Protein AF-A0A2V6K4P5-F1 (afdb_monomer_lite)

Secondary structure (DSSP, 8-state):
-EETTEEEEEEEEEEE-----TT-EEEETTEEEEE-SSSEEEEEEEEETTS-EEEHHHHHHHHHHHHS---

Sequence (71 aa):
MQLGGRNLKIFSGSVIDLSGTPGQILQSDKELVIAAGRGAVQLKEVQLQGKRRMRAAEFVRGHAAMVRATH

Foldseek 3Di:
DDFPNWDKDADDKDWAQDADDAQQWDDDLQWIWGHHNGTIIITQWMDIVPGDIDGPNVCCVVPVVRNVPDD

Structure (mmCIF, N/CA/C/O backbone):
data_AF-A0A2V6K4P5-F1
#
_entry.id   AF-A0A2V6K4P5-F1
#
loop_
_atom_site.group_PDB
_atom_site.id
_atom_site.type_symbol
_atom_site.label_atom_id
_atom_site.label_alt_id
_atom_site.label_comp_id
_atom_site.label_asym_id
_atom_site.label_entity_id
_atom_site.label_seq_id
_atom_site.pdbx_PDB_ins_code
_atom_site.Cartn_x
_atom_site.Cartn_y
_atom_site.Cartn_z
_atom_site.occupancy
_atom_site.B_iso_or_equiv
_atom_site.auth_seq_id
_atom_site.auth_comp_id
_atom_site.auth_asym_id
_atom_site.auth_atom_id
_atom_site.pdbx_PDB_model_num
ATOM 1 N N . MET A 1 1 ? -5.146 5.263 -5.755 1.00 75.00 1 MET A N 1
ATOM 2 C CA . MET A 1 1 ? -5.544 3.847 -5.926 1.00 75.00 1 MET A CA 1
ATOM 3 C C . MET A 1 1 ? -6.853 3.617 -5.188 1.00 75.00 1 MET A C 1
ATOM 5 O O . MET A 1 1 ? -7.092 4.311 -4.204 1.00 75.00 1 MET A O 1
ATOM 9 N N . GLN A 1 2 ? -7.677 2.672 -5.637 1.00 77.38 2 GLN A N 1
ATOM 10 C CA . GLN A 1 2 ? -8.884 2.250 -4.927 1.00 77.38 2 GLN A CA 1
ATOM 11 C C . GLN A 1 2 ? -8.662 0.865 -4.303 1.00 77.38 2 GLN A C 1
ATOM 13 O O . GLN A 1 2 ? -8.177 -0.039 -4.974 1.00 77.38 2 GLN A O 1
ATOM 18 N N . LEU A 1 3 ? -8.991 0.714 -3.021 1.00 77.94 3 LEU A N 1
ATOM 19 C CA . LEU A 1 3 ? -8.876 -0.523 -2.242 1.00 77.94 3 LEU A CA 1
ATOM 20 C C . LEU A 1 3 ? -10.232 -0.824 -1.611 1.00 77.94 3 LEU A C 1
ATOM 22 O O . LEU A 1 3 ? -10.731 -0.026 -0.816 1.00 77.94 3 LEU A O 1
ATOM 26 N N . GLY A 1 4 ? -10.851 -1.943 -1.995 1.00 74.12 4 GLY A N 1
ATOM 27 C CA . GLY A 1 4 ? -12.160 -2.351 -1.469 1.00 74.12 4 GLY A CA 1
ATOM 28 C C . GLY A 1 4 ? -13.242 -1.274 -1.613 1.00 74.12 4 GLY A C 1
ATOM 29 O O . GLY A 1 4 ? -13.960 -0.993 -0.659 1.00 74.12 4 GLY A O 1
ATOM 30 N N . GLY A 1 5 ? -13.299 -0.589 -2.761 1.00 82.06 5 GLY A N 1
ATOM 31 C CA . GLY A 1 5 ? -14.279 0.4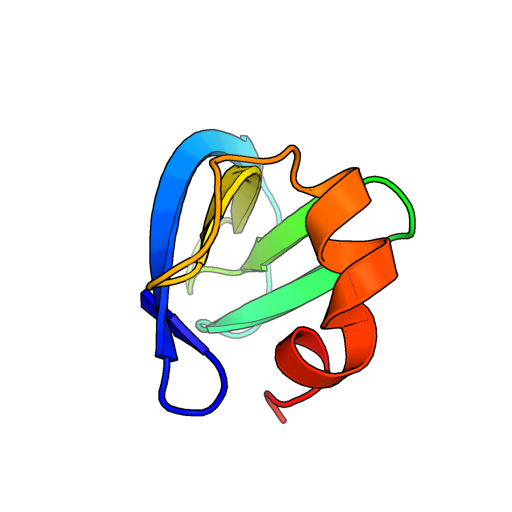82 -2.996 1.00 82.06 5 GLY A CA 1
ATOM 32 C C . GLY A 1 5 ? -13.920 1.850 -2.404 1.00 82.06 5 GLY A C 1
ATOM 33 O O . GLY A 1 5 ? -14.678 2.798 -2.570 1.00 82.06 5 GLY A O 1
ATOM 34 N N . ARG A 1 6 ? -12.777 1.984 -1.718 1.00 84.38 6 ARG A N 1
ATOM 35 C CA . ARG A 1 6 ? -12.371 3.228 -1.045 1.00 84.38 6 ARG A CA 1
ATOM 36 C C . ARG A 1 6 ? -11.099 3.801 -1.641 1.00 84.38 6 ARG A C 1
ATOM 38 O O . ARG A 1 6 ? -10.167 3.064 -1.958 1.00 84.38 6 ARG A O 1
ATOM 45 N N . ASN A 1 7 ? -11.019 5.126 -1.718 1.00 87.25 7 ASN A N 1
ATOM 46 C CA . ASN A 1 7 ? -9.811 5.785 -2.196 1.00 87.25 7 ASN A CA 1
ATOM 47 C C . ASN A 1 7 ? -8.698 5.729 -1.144 1.00 87.25 7 ASN A C 1
ATOM 49 O O . ASN A 1 7 ? -8.866 6.187 -0.011 1.00 87.25 7 ASN A O 1
ATOM 53 N N . LEU A 1 8 ? -7.542 5.198 -1.544 1.00 87.62 8 LEU A N 1
ATOM 54 C CA . LEU A 1 8 ? -6.295 5.260 -0.794 1.00 87.62 8 LEU A CA 1
ATOM 55 C C . LEU A 1 8 ? -5.364 6.278 -1.464 1.00 87.62 8 LEU A C 1
ATOM 57 O O . LEU A 1 8 ? -4.968 6.120 -2.628 1.00 87.62 8 LEU A O 1
ATOM 61 N N . LYS A 1 9 ? -5.018 7.327 -0.715 1.00 90.00 9 LYS A N 1
ATOM 62 C CA . LYS A 1 9 ? -3.979 8.292 -1.078 1.00 90.00 9 LYS A CA 1
ATOM 63 C C . LYS A 1 9 ? -2.642 7.824 -0.521 1.00 90.00 9 LYS A C 1
ATOM 65 O O . LYS A 1 9 ? -2.547 7.453 0.646 1.00 90.00 9 LYS A O 1
ATOM 70 N N . ILE A 1 10 ? -1.618 7.869 -1.360 1.00 89.50 10 ILE A N 1
ATOM 71 C CA . ILE A 1 10 ? -0.240 7.554 -0.993 1.00 89.50 10 ILE A CA 1
ATOM 72 C C . ILE A 1 10 ? 0.483 8.884 -0.836 1.00 89.50 10 ILE A C 1
ATOM 74 O O . ILE A 1 10 ? 0.435 9.715 -1.740 1.00 89.50 10 ILE A O 1
ATOM 78 N N . PHE A 1 11 ? 1.115 9.092 0.313 1.00 90.50 11 PHE A N 1
ATOM 79 C CA . PHE A 1 11 ? 1.879 10.310 0.585 1.00 90.50 11 PHE A CA 1
ATOM 80 C C . PHE A 1 11 ? 3.374 10.100 0.445 1.00 90.50 11 PHE A C 1
ATOM 82 O O . PHE A 1 11 ? 4.084 11.009 0.030 1.00 90.50 11 PHE A O 1
ATOM 89 N N . SER A 1 12 ? 3.850 8.911 0.802 1.00 90.62 12 SER A N 1
ATOM 90 C CA . SER A 1 12 ? 5.261 8.584 0.710 1.00 90.62 12 SER A CA 1
ATOM 91 C C . SER A 1 12 ? 5.442 7.103 0.432 1.00 90.62 12 SER A C 1
ATOM 93 O O . SER A 1 12 ? 4.722 6.256 0.975 1.00 90.62 12 SER A O 1
ATOM 95 N N . GLY A 1 13 ? 6.428 6.806 -0.402 1.00 90.69 13 GLY A N 1
ATOM 96 C CA . GLY A 1 13 ? 6.842 5.463 -0.746 1.00 90.69 13 GLY A CA 1
ATOM 97 C C . GLY A 1 13 ? 8.236 5.459 -1.358 1.00 90.69 13 GLY A C 1
ATOM 98 O O . GLY A 1 13 ? 8.820 6.508 -1.627 1.00 90.69 13 GLY A O 1
ATOM 99 N N . SER A 1 14 ? 8.790 4.273 -1.540 1.00 90.25 14 SER A N 1
ATOM 100 C CA . SER A 1 14 ? 10.085 4.055 -2.170 1.00 90.25 14 SER A CA 1
ATOM 101 C C . SER A 1 14 ? 9.944 2.958 -3.213 1.00 90.25 14 SER A C 1
ATOM 103 O O . SER A 1 14 ? 9.284 1.950 -2.973 1.00 90.25 14 SER A O 1
ATOM 105 N N . VAL A 1 15 ? 10.524 3.181 -4.387 1.00 89.12 15 VAL A N 1
ATOM 106 C CA . VAL A 1 15 ? 10.576 2.159 -5.431 1.00 89.12 15 VAL A CA 1
ATOM 107 C C . VAL A 1 15 ? 11.611 1.126 -5.009 1.00 89.12 15 VAL A C 1
ATOM 109 O O . VAL A 1 15 ? 12.714 1.490 -4.604 1.00 89.12 15 VAL A O 1
ATOM 112 N N . ILE A 1 16 ? 11.233 -0.142 -5.066 1.00 89.75 16 ILE A N 1
ATOM 113 C CA . ILE A 1 16 ? 12.109 -1.269 -4.783 1.00 89.75 16 ILE A CA 1
ATOM 114 C C . ILE A 1 16 ? 12.151 -2.183 -5.999 1.00 89.75 16 ILE A C 1
ATOM 116 O O . ILE A 1 16 ? 11.180 -2.280 -6.758 1.00 89.75 16 ILE A O 1
ATOM 120 N N . ASP A 1 17 ? 13.281 -2.852 -6.176 1.00 87.62 17 ASP A N 1
ATOM 121 C CA . ASP A 1 17 ? 13.456 -3.793 -7.270 1.00 87.62 17 ASP A CA 1
ATOM 122 C C . ASP A 1 17 ? 12.844 -5.141 -6.885 1.00 87.62 17 ASP A C 1
ATOM 124 O O . ASP A 1 17 ? 13.472 -6.005 -6.276 1.00 87.62 17 ASP A O 1
ATOM 128 N N . LEU A 1 18 ? 11.547 -5.260 -7.144 1.00 83.94 18 LEU A N 1
ATOM 129 C CA . LEU A 1 18 ? 10.773 -6.460 -6.885 1.00 83.94 18 LEU A CA 1
ATOM 130 C C . LEU A 1 18 ? 9.872 -6.714 -8.088 1.00 83.94 18 LEU A C 1
ATOM 132 O O . LEU A 1 18 ? 9.189 -5.814 -8.565 1.00 83.94 18 LEU A O 1
ATOM 136 N N . SER A 1 19 ? 9.865 -7.950 -8.568 1.00 79.12 19 SER A N 1
ATOM 137 C CA . SER A 1 19 ? 8.986 -8.375 -9.653 1.00 79.12 19 SER A CA 1
ATOM 138 C C . SER A 1 19 ? 7.771 -9.100 -9.085 1.00 79.12 19 SER A C 1
ATOM 140 O O . SER A 1 19 ? 7.894 -9.911 -8.170 1.00 79.12 19 SER A O 1
ATOM 142 N N . GLY A 1 20 ? 6.596 -8.808 -9.629 1.00 78.94 20 GLY A N 1
ATOM 143 C CA . GLY A 1 20 ? 5.341 -9.450 -9.258 1.00 78.94 20 GLY A CA 1
ATOM 144 C C . GLY A 1 20 ? 4.261 -9.128 -10.280 1.00 78.94 20 GLY A C 1
ATOM 145 O O . GLY A 1 20 ? 4.514 -8.444 -11.275 1.00 78.94 20 GLY A O 1
ATOM 146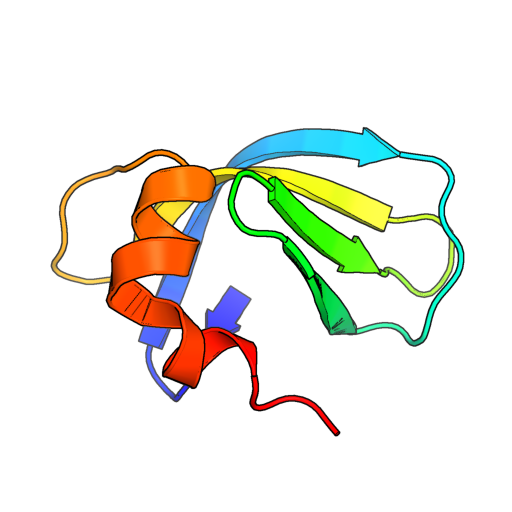 N N . THR A 1 21 ? 3.047 -9.610 -10.044 1.00 82.06 21 THR A N 1
ATOM 147 C CA . THR A 1 21 ? 1.926 -9.292 -10.928 1.00 82.06 21 THR A CA 1
ATOM 148 C C . THR A 1 21 ? 1.565 -7.810 -10.760 1.00 82.06 21 THR A C 1
ATOM 150 O O . THR A 1 21 ? 1.439 -7.349 -9.625 1.00 82.06 21 THR A O 1
ATOM 153 N N . PRO A 1 22 ? 1.397 -7.026 -11.841 1.00 84.00 22 PRO A N 1
ATOM 154 C CA . PRO A 1 22 ? 0.959 -5.640 -11.720 1.00 84.00 22 PRO A CA 1
ATOM 155 C C . PRO A 1 22 ? -0.334 -5.537 -10.899 1.00 84.00 22 PRO A C 1
ATOM 157 O O . PRO A 1 22 ? -1.342 -6.148 -11.241 1.00 84.00 22 PRO A O 1
ATOM 160 N N . GLY A 1 23 ? -0.307 -4.761 -9.814 1.00 80.19 23 GLY A N 1
ATOM 161 C CA . GLY A 1 23 ? -1.443 -4.625 -8.895 1.00 80.19 23 GLY A CA 1
ATOM 162 C C . GLY A 1 23 ? -1.484 -5.666 -7.770 1.00 80.19 23 GLY A C 1
ATOM 163 O O . GLY A 1 23 ? -2.344 -5.572 -6.891 1.00 80.19 23 GLY A O 1
ATOM 164 N N . GLN A 1 24 ? -0.536 -6.606 -7.740 1.00 85.44 24 GLN A N 1
ATOM 165 C CA . GLN A 1 24 ? -0.329 -7.495 -6.605 1.00 85.44 24 GLN A CA 1
ATOM 166 C C . GLN A 1 24 ? 0.179 -6.693 -5.413 1.00 85.44 24 GLN A C 1
ATOM 168 O O . GLN A 1 24 ? 1.142 -5.926 -5.499 1.00 85.44 24 GLN A O 1
ATOM 173 N N . ILE A 1 25 ? -0.473 -6.899 -4.278 1.00 84.81 25 ILE A N 1
ATOM 174 C CA . ILE A 1 25 ? -0.126 -6.240 -3.030 1.00 84.81 25 ILE A CA 1
ATOM 175 C C . ILE A 1 25 ? 0.630 -7.242 -2.166 1.00 84.81 25 ILE A C 1
ATOM 177 O O . ILE A 1 25 ? 0.075 -8.236 -1.706 1.00 84.81 25 ILE A O 1
ATOM 181 N N . LEU A 1 26 ? 1.909 -6.970 -1.945 1.00 84.25 26 LEU A N 1
ATOM 182 C CA . LEU A 1 26 ? 2.762 -7.703 -1.028 1.00 84.25 26 LEU A CA 1
ATOM 183 C C . LEU A 1 26 ? 2.790 -6.953 0.299 1.00 84.25 26 LEU A C 1
ATOM 185 O O . LEU A 1 26 ? 3.481 -5.951 0.458 1.00 84.25 26 LEU A O 1
ATOM 189 N N . GLN A 1 27 ? 2.010 -7.423 1.260 1.00 82.25 27 GLN A N 1
ATOM 190 C CA . GLN A 1 27 ? 2.023 -6.875 2.611 1.00 82.25 27 GLN A CA 1
ATOM 191 C C . GLN A 1 27 ? 2.803 -7.776 3.567 1.00 82.25 27 GLN A C 1
ATOM 193 O O . GLN A 1 27 ? 2.778 -9.000 3.456 1.00 82.25 27 GLN A O 1
ATOM 198 N N . SER A 1 28 ? 3.437 -7.143 4.543 1.00 79.50 28 SER A N 1
ATOM 199 C CA . SER A 1 28 ? 4.070 -7.754 5.704 1.00 79.50 28 SER A CA 1
ATOM 200 C C . SER A 1 28 ? 3.670 -6.959 6.952 1.00 79.50 28 SER A C 1
ATOM 202 O O . SER A 1 28 ? 3.171 -5.839 6.840 1.00 79.50 28 SER A O 1
ATOM 204 N N . ASP A 1 29 ? 3.904 -7.480 8.155 1.00 76.56 29 ASP A N 1
ATOM 205 C CA . ASP A 1 29 ? 3.436 -6.872 9.420 1.00 76.56 29 ASP A CA 1
ATOM 206 C C . ASP A 1 29 ? 3.863 -5.406 9.619 1.00 76.56 29 ASP A C 1
ATOM 208 O O . ASP A 1 29 ? 3.270 -4.650 10.402 1.00 76.56 29 ASP A O 1
ATOM 212 N N . LYS A 1 30 ? 4.929 -5.001 8.925 1.00 81.19 30 LYS A N 1
ATOM 213 C CA . LYS A 1 30 ? 5.522 -3.665 9.005 1.00 81.19 30 LYS A CA 1
ATOM 214 C C . LYS A 1 30 ? 5.567 -2.931 7.668 1.00 81.19 30 LYS A C 1
ATOM 216 O O . LYS A 1 30 ? 5.867 -1.739 7.661 1.00 81.19 30 LYS A O 1
ATOM 221 N N . GLU A 1 31 ? 5.268 -3.597 6.560 1.00 85.19 31 GLU A N 1
ATOM 222 C CA . GLU A 1 31 ? 5.535 -3.069 5.224 1.00 85.19 31 GLU A CA 1
ATOM 223 C C . GLU A 1 31 ? 4.370 -3.338 4.282 1.00 85.19 31 GLU A C 1
ATOM 225 O O . GLU A 1 31 ? 3.704 -4.365 4.361 1.00 85.19 31 GLU A O 1
ATOM 230 N N . LEU A 1 32 ? 4.126 -2.406 3.367 1.00 88.50 32 LEU A N 1
ATOM 231 C CA . LEU A 1 32 ? 3.121 -2.560 2.328 1.00 88.50 32 LEU A CA 1
ATOM 232 C C . LEU A 1 32 ? 3.778 -2.254 0.995 1.00 88.50 32 LEU A C 1
ATOM 234 O O . LEU A 1 32 ? 4.177 -1.122 0.758 1.00 88.50 32 LEU A O 1
ATOM 238 N N . VAL A 1 33 ? 3.898 -3.248 0.136 1.00 89.81 33 VAL A N 1
ATOM 239 C CA . VAL A 1 33 ? 4.531 -3.148 -1.174 1.00 89.81 33 VAL A CA 1
ATOM 240 C C . VAL A 1 33 ? 3.488 -3.454 -2.236 1.00 89.81 33 VAL A C 1
ATOM 242 O O . VAL A 1 33 ? 2.664 -4.347 -2.080 1.00 89.81 33 VAL A O 1
ATOM 245 N N . ILE A 1 34 ? 3.506 -2.703 -3.328 1.00 87.88 34 ILE A N 1
ATOM 246 C CA . ILE A 1 34 ? 2.658 -2.954 -4.490 1.00 87.88 34 ILE A CA 1
ATOM 247 C C . ILE A 1 34 ? 3.576 -3.265 -5.660 1.00 87.88 34 ILE A C 1
ATOM 249 O O . ILE A 1 34 ? 4.337 -2.395 -6.085 1.00 87.88 34 ILE A O 1
ATOM 253 N N . ALA A 1 35 ? 3.512 -4.489 -6.175 1.00 88.44 35 ALA A N 1
ATOM 254 C CA . ALA A 1 35 ? 4.210 -4.843 -7.398 1.00 88.44 35 ALA A CA 1
ATOM 255 C C . ALA A 1 35 ? 3.590 -4.091 -8.583 1.00 88.44 35 ALA A C 1
ATOM 257 O O . ALA A 1 35 ? 2.373 -4.090 -8.799 1.00 88.44 35 ALA A O 1
ATOM 258 N N . ALA A 1 36 ? 4.448 -3.424 -9.342 1.00 83.12 36 ALA A N 1
ATOM 259 C CA . ALA A 1 36 ? 4.125 -2.910 -10.658 1.00 83.12 36 ALA A CA 1
ATOM 260 C C . ALA A 1 36 ? 4.578 -3.942 -11.701 1.00 83.12 36 ALA A C 1
ATOM 262 O O . ALA A 1 36 ? 5.381 -4.823 -11.412 1.00 83.12 36 ALA A O 1
ATOM 263 N N . GLY A 1 37 ? 4.093 -3.830 -12.942 1.00 77.44 37 GLY A N 1
ATOM 26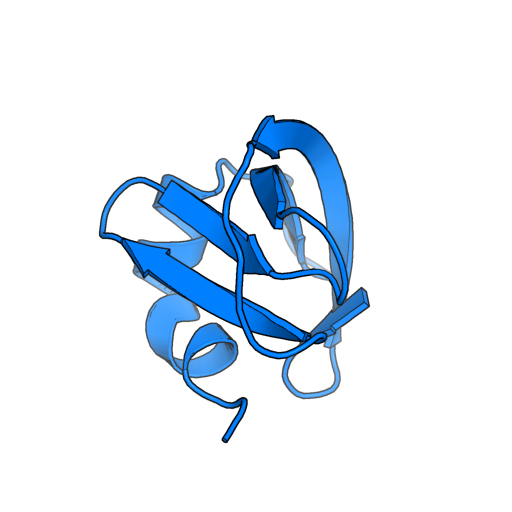4 C CA . GLY A 1 37 ? 4.515 -4.741 -14.018 1.00 77.44 37 GLY A CA 1
ATOM 265 C C . GLY A 1 37 ? 6.029 -4.760 -14.268 1.00 77.44 37 GLY A C 1
ATOM 266 O O . GLY A 1 37 ? 6.536 -5.680 -14.901 1.00 77.44 37 GLY A O 1
ATOM 267 N N . ARG A 1 38 ? 6.758 -3.761 -13.758 1.00 82.88 38 ARG A N 1
ATOM 268 C CA . ARG A 1 38 ? 8.215 -3.764 -13.643 1.00 82.88 38 ARG A CA 1
ATOM 269 C C . ARG A 1 38 ? 8.609 -3.013 -12.367 1.00 82.88 38 ARG A C 1
ATOM 271 O O . ARG A 1 38 ? 8.306 -1.827 -12.248 1.00 82.88 38 ARG A O 1
ATOM 278 N N . GLY A 1 39 ? 9.260 -3.703 -11.433 1.00 87.75 39 GLY A N 1
ATOM 279 C CA . GLY A 1 39 ? 9.582 -3.173 -10.105 1.00 87.75 39 GLY A CA 1
ATOM 280 C C . GLY A 1 39 ? 8.374 -3.129 -9.162 1.00 87.75 39 GLY A C 1
ATOM 281 O O . GLY A 1 39 ? 7.268 -3.542 -9.506 1.00 87.75 39 GLY A O 1
ATOM 282 N N . ALA A 1 40 ? 8.564 -2.599 -7.958 1.00 91.00 40 ALA A N 1
ATOM 283 C CA . ALA A 1 40 ? 7.486 -2.426 -6.994 1.00 91.00 40 ALA A CA 1
ATOM 284 C C . ALA A 1 40 ? 7.615 -1.114 -6.229 1.00 91.00 40 ALA A C 1
ATOM 286 O O . ALA A 1 40 ? 8.669 -0.486 -6.180 1.00 91.00 40 ALA A O 1
ATOM 287 N N . VAL A 1 41 ? 6.520 -0.701 -5.603 1.00 90.31 41 VAL A N 1
ATOM 288 C CA . VAL A 1 41 ? 6.462 0.504 -4.783 1.00 90.31 41 VAL A CA 1
ATOM 289 C C . VAL A 1 41 ? 6.152 0.107 -3.351 1.00 90.31 41 VAL A C 1
ATOM 291 O O . VAL A 1 41 ? 5.043 -0.319 -3.034 1.00 90.31 41 VAL A O 1
ATOM 294 N N . GLN A 1 42 ? 7.132 0.277 -2.472 1.00 91.00 42 GLN A N 1
ATOM 295 C CA . GLN A 1 42 ? 6.946 0.194 -1.033 1.00 91.00 42 GLN A CA 1
ATOM 296 C C . GLN A 1 42 ? 6.263 1.467 -0.536 1.00 91.00 42 GLN A C 1
ATOM 298 O O . GLN A 1 42 ? 6.789 2.567 -0.662 1.00 91.00 42 GLN A O 1
ATOM 303 N N . LEU A 1 43 ? 5.096 1.327 0.069 1.00 90.25 43 LEU A N 1
ATOM 304 C CA . LEU A 1 43 ? 4.355 2.396 0.713 1.00 90.25 43 LEU A CA 1
ATOM 305 C C . LEU A 1 43 ? 4.883 2.607 2.133 1.00 90.25 43 LEU A C 1
ATOM 307 O O . LEU A 1 43 ? 5.032 1.661 2.904 1.00 90.25 43 LEU A O 1
ATOM 311 N N . LYS A 1 44 ? 5.138 3.868 2.489 1.00 91.56 44 LYS A N 1
ATOM 312 C CA . LYS A 1 44 ? 5.566 4.286 3.833 1.00 91.56 44 LYS A CA 1
ATOM 313 C C . LYS A 1 44 ? 4.447 5.010 4.568 1.00 91.56 44 LYS A C 1
ATOM 315 O O . LYS A 1 44 ? 4.159 4.690 5.720 1.00 91.56 44 LYS A O 1
ATOM 320 N N . GLU A 1 45 ? 3.779 5.937 3.885 1.00 92.12 45 GLU A N 1
ATOM 321 C CA . GLU A 1 45 ? 2.659 6.706 4.429 1.00 92.12 45 GLU A CA 1
ATOM 322 C C . GLU A 1 45 ? 1.458 6.683 3.493 1.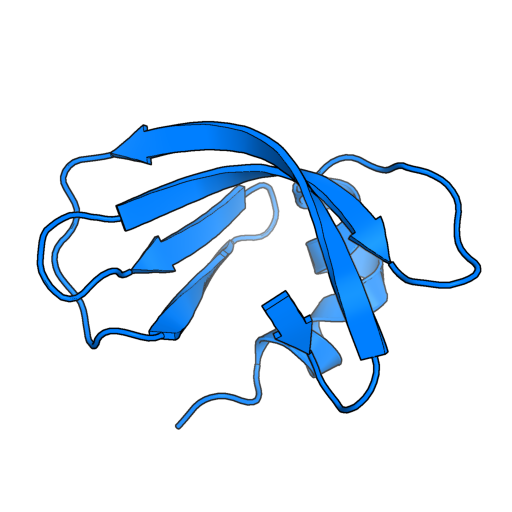00 92.12 45 GLU A C 1
ATOM 324 O O . GLU A 1 45 ? 1.560 6.994 2.300 1.00 92.12 45 GLU A O 1
ATOM 329 N N . VAL A 1 46 ? 0.299 6.371 4.064 1.00 91.19 46 VAL A N 1
ATOM 330 C CA . VAL A 1 46 ? -0.961 6.251 3.338 1.00 91.19 46 VAL A CA 1
ATOM 331 C C . VAL A 1 46 ? -2.095 6.927 4.097 1.00 91.19 46 VAL A C 1
ATOM 333 O O . VAL A 1 46 ? -2.046 7.132 5.309 1.00 91.19 46 VAL A O 1
ATOM 336 N N . GLN A 1 47 ? -3.147 7.279 3.374 1.00 91.75 47 GLN A N 1
ATOM 337 C CA . GLN A 1 47 ? -4.381 7.789 3.944 1.00 91.75 47 GLN A CA 1
ATOM 338 C C . GLN A 1 47 ? -5.564 7.162 3.233 1.00 91.75 47 GLN A C 1
ATOM 340 O O . GLN A 1 47 ? -5.756 7.327 2.028 1.00 91.75 47 GLN A O 1
ATOM 345 N N . LEU A 1 48 ? -6.391 6.483 4.015 1.00 89.00 48 LEU A N 1
ATOM 346 C CA . LEU A 1 48 ? -7.672 5.986 3.552 1.00 89.00 48 LEU A CA 1
ATOM 347 C C . LEU A 1 48 ? -8.705 7.115 3.592 1.00 89.00 48 LEU A C 1
ATOM 349 O O . LEU A 1 48 ? -8.726 7.920 4.524 1.00 89.00 48 LEU A O 1
ATOM 353 N N . GLN A 1 49 ? -9.581 7.166 2.594 1.00 87.38 49 GLN A N 1
ATOM 354 C CA . GLN A 1 49 ? -10.681 8.124 2.532 1.00 87.38 49 GLN A CA 1
ATOM 355 C C . GLN A 1 49 ? -11.481 8.147 3.846 1.00 87.38 49 GLN A C 1
ATOM 357 O O . GLN A 1 49 ? -11.923 7.100 4.335 1.00 87.38 49 GLN A O 1
ATOM 362 N N . GLY A 1 50 ? -11.649 9.343 4.420 1.00 87.62 50 GLY A N 1
ATOM 363 C CA . GLY A 1 50 ? -12.337 9.556 5.699 1.00 87.62 50 GLY A CA 1
ATOM 364 C C . GLY A 1 50 ? -11.531 9.162 6.947 1.00 87.62 50 GLY A C 1
ATOM 365 O O . GLY A 1 50 ? -12.080 9.147 8.044 1.00 87.62 50 GLY A O 1
ATOM 366 N N . LYS A 1 51 ? -10.244 8.816 6.813 1.00 87.31 51 LYS A N 1
ATOM 367 C CA . LYS A 1 51 ? -9.335 8.517 7.931 1.00 87.31 51 LYS A CA 1
ATOM 368 C C . LYS A 1 51 ? -8.137 9.471 7.939 1.00 87.31 51 LYS A C 1
ATOM 370 O O . LYS A 1 51 ? -7.843 10.156 6.954 1.00 87.31 51 LYS A O 1
ATOM 375 N N . ARG A 1 52 ? -7.433 9.503 9.074 1.00 90.44 52 ARG A N 1
ATOM 3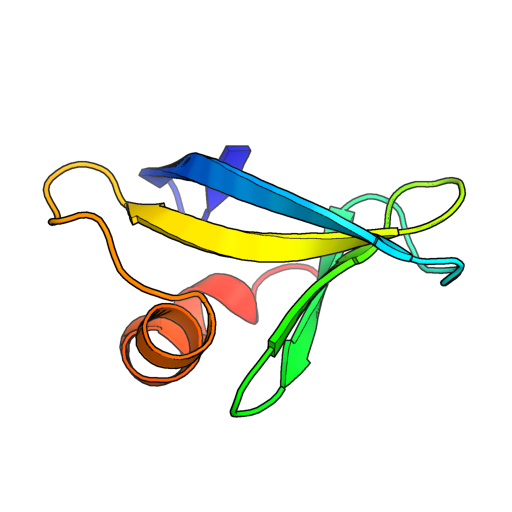76 C CA . ARG A 1 52 ? -6.152 10.208 9.214 1.00 90.44 52 ARG A CA 1
ATOM 377 C C . ARG A 1 52 ? -5.061 9.543 8.372 1.00 90.44 52 ARG A C 1
ATOM 379 O O . ARG A 1 52 ? -5.144 8.347 8.083 1.00 90.44 52 ARG A O 1
ATOM 386 N N . ARG A 1 53 ? -4.032 10.315 8.016 1.00 91.50 53 ARG A N 1
ATOM 387 C CA . ARG A 1 53 ? -2.781 9.758 7.490 1.00 91.50 53 ARG A CA 1
ATOM 388 C C . ARG A 1 53 ? -2.175 8.822 8.541 1.00 91.50 53 ARG A C 1
ATOM 390 O O . ARG A 1 53 ? -2.211 9.134 9.729 1.00 91.50 53 ARG A O 1
ATOM 397 N N . MET A 1 54 ? -1.654 7.685 8.099 1.00 92.12 54 MET A N 1
ATOM 398 C CA . MET A 1 54 ? -1.019 6.685 8.952 1.00 92.12 54 MET A CA 1
ATOM 399 C C . MET A 1 54 ? 0.141 6.007 8.226 1.00 92.12 54 MET A C 1
ATOM 401 O O . MET A 1 54 ? 0.243 6.057 6.994 1.00 92.12 54 MET A O 1
ATOM 405 N N . ARG A 1 55 ? 1.017 5.354 8.990 1.00 91.75 55 ARG A N 1
ATOM 406 C CA . ARG A 1 55 ? 2.103 4.565 8.404 1.00 91.75 55 ARG A CA 1
ATOM 407 C C . ARG A 1 55 ? 1.557 3.297 7.759 1.00 91.75 55 ARG A C 1
ATOM 409 O O . ARG A 1 55 ? 0.568 2.733 8.225 1.00 91.75 55 ARG A O 1
ATOM 416 N N . ALA A 1 56 ? 2.239 2.803 6.731 1.00 89.00 56 ALA A N 1
ATOM 417 C CA . ALA A 1 56 ? 1.888 1.548 6.071 1.00 89.00 56 ALA A CA 1
ATOM 418 C C . ALA A 1 56 ? 1.766 0.378 7.063 1.00 89.00 56 ALA A C 1
ATOM 420 O O . ALA A 1 56 ? 0.785 -0.353 7.019 1.00 89.00 56 ALA A O 1
ATOM 421 N N . ALA A 1 57 ? 2.684 0.274 8.027 1.00 89.06 57 ALA A N 1
ATOM 422 C CA . ALA A 1 57 ? 2.626 -0.719 9.100 1.00 89.06 57 ALA A CA 1
ATOM 423 C C . ALA A 1 57 ? 1.322 -0.654 9.924 1.00 89.06 57 ALA A C 1
ATOM 425 O O . ALA A 1 57 ? 0.752 -1.677 10.289 1.00 89.06 57 ALA A O 1
ATOM 426 N N . GLU A 1 58 ? 0.841 0.552 10.242 1.00 89.56 58 GLU A N 1
ATOM 427 C CA . GLU A 1 58 ? -0.423 0.734 10.968 1.00 89.56 58 GLU A CA 1
ATOM 428 C C . GLU A 1 58 ? -1.621 0.380 10.092 1.00 89.56 58 GLU A C 1
ATOM 430 O O . GLU A 1 58 ? -2.565 -0.259 10.558 1.00 89.56 58 GLU A O 1
ATOM 435 N N . PHE A 1 59 ? -1.558 0.765 8.817 1.00 87.56 59 PHE A N 1
ATOM 436 C CA . PHE A 1 59 ? -2.586 0.438 7.847 1.00 87.56 59 PHE A CA 1
ATOM 437 C C . PHE A 1 59 ? -2.721 -1.076 7.669 1.00 87.56 59 PHE A C 1
ATOM 439 O O . PHE A 1 59 ? -3.832 -1.582 7.758 1.00 87.56 59 PHE A O 1
ATOM 446 N N . VAL A 1 60 ? -1.617 -1.811 7.502 1.00 86.31 60 VAL A N 1
ATOM 447 C CA . VAL A 1 60 ? -1.647 -3.277 7.381 1.00 86.31 60 VAL A CA 1
ATOM 448 C C . VAL A 1 60 ? -2.246 -3.908 8.634 1.00 86.31 60 VAL A C 1
ATOM 450 O O . VAL A 1 60 ? -3.150 -4.724 8.519 1.00 86.31 60 VAL A O 1
ATOM 453 N N . ARG A 1 61 ? -1.858 -3.477 9.840 1.00 85.56 61 ARG A N 1
ATOM 454 C CA . ARG A 1 61 ? -2.425 -4.034 11.081 1.00 85.56 61 ARG A CA 1
ATOM 455 C C . ARG A 1 61 ? -3.931 -3.801 11.232 1.00 85.56 61 ARG A C 1
ATOM 457 O O . ARG A 1 61 ? -4.642 -4.699 11.664 1.00 85.56 61 ARG A O 1
ATOM 464 N N . GLY A 1 62 ? -4.421 -2.606 10.897 1.00 83.12 62 GLY A N 1
ATOM 465 C CA . GLY A 1 62 ? -5.840 -2.257 11.046 1.00 83.12 62 GLY A CA 1
ATOM 466 C C . GLY A 1 62 ? -6.725 -2.648 9.859 1.00 83.12 62 GLY A C 1
ATOM 467 O O . GLY A 1 62 ? -7.942 -2.744 10.000 1.00 83.12 62 GLY A O 1
ATOM 468 N N . HIS A 1 63 ? -6.129 -2.850 8.682 1.00 80.94 63 HIS A N 1
ATOM 469 C CA . HIS A 1 63 ? -6.835 -3.024 7.413 1.00 80.94 63 HIS A CA 1
ATOM 470 C C . HIS A 1 63 ? -6.306 -4.201 6.579 1.00 80.94 63 HIS A C 1
ATOM 472 O O . HIS A 1 63 ? -6.594 -4.255 5.385 1.00 80.94 63 HIS A O 1
ATOM 478 N N . ALA A 1 64 ? -5.612 -5.174 7.186 1.00 74.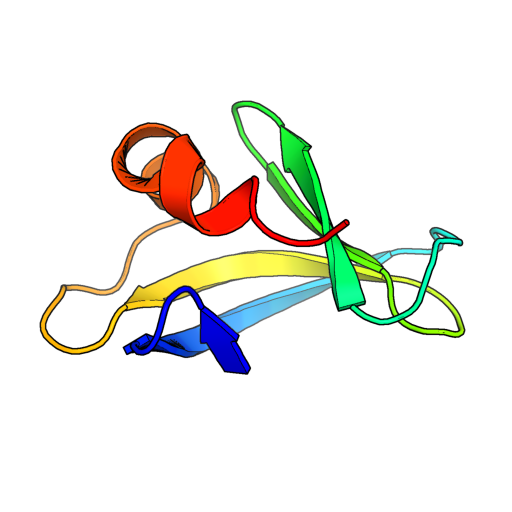38 64 ALA A N 1
ATOM 479 C CA . ALA A 1 64 ? -5.063 -6.368 6.522 1.00 74.38 64 ALA A CA 1
ATOM 480 C C . ALA A 1 64 ? -6.068 -7.059 5.584 1.00 74.38 64 ALA A C 1
ATOM 482 O O . ALA A 1 64 ? -5.706 -7.516 4.501 1.00 74.38 64 ALA A O 1
ATOM 483 N N . ALA A 1 65 ? -7.343 -7.116 5.979 1.00 75.00 65 ALA A N 1
ATOM 484 C CA . ALA A 1 65 ? -8.409 -7.717 5.179 1.00 75.00 65 ALA A CA 1
ATOM 485 C C . ALA A 1 65 ? -8.672 -6.970 3.858 1.00 75.00 65 ALA A C 1
ATOM 487 O O . ALA A 1 65 ? -8.977 -7.600 2.853 1.00 75.00 65 ALA A O 1
ATOM 488 N N . MET A 1 66 ? -8.515 -5.642 3.830 1.00 73.44 66 MET A N 1
ATOM 489 C CA . MET A 1 66 ? -8.727 -4.831 2.624 1.00 73.44 66 MET A CA 1
ATOM 490 C C . MET A 1 66 ? -7.596 -4.982 1.603 1.00 73.44 66 MET A C 1
ATOM 492 O O . MET A 1 66 ? -7.818 -4.792 0.412 1.00 73.44 66 MET A O 1
ATOM 496 N N . VAL A 1 67 ? -6.390 -5.297 2.073 1.00 73.00 67 VAL A N 1
ATOM 497 C CA . VAL A 1 67 ? -5.182 -5.454 1.247 1.00 73.00 67 VAL A CA 1
ATOM 498 C C . VAL A 1 67 ? -4.925 -6.906 0.830 1.00 73.00 67 VAL A C 1
ATOM 500 O O . VAL A 1 67 ? -4.134 -7.141 -0.074 1.00 73.00 67 VAL A O 1
ATOM 503 N N . ARG A 1 68 ? -5.659 -7.874 1.397 1.00 66.88 68 ARG A N 1
ATOM 504 C CA . ARG A 1 68 ? -5.663 -9.291 0.979 1.00 66.88 68 ARG A CA 1
ATOM 505 C C . ARG A 1 68 ? -6.463 -9.587 -0.301 1.00 66.88 68 ARG A C 1
ATOM 507 O O . ARG A 1 68 ? -6.508 -10.738 -0.719 1.00 66.88 68 ARG A O 1
ATOM 514 N N . ALA A 1 69 ? -7.129 -8.594 -0.889 1.00 52.22 69 ALA A N 1
ATOM 515 C CA . ALA A 1 69 ? -8.231 -8.818 -1.829 1.00 52.22 69 ALA A CA 1
ATOM 516 C C . ALA A 1 69 ? -7.868 -8.841 -3.329 1.00 52.22 69 ALA A C 1
ATOM 518 O O . ALA A 1 69 ? -8.778 -8.848 -4.151 1.00 52.22 69 ALA A O 1
ATOM 519 N N . THR A 1 70 ? -6.595 -8.871 -3.719 1.00 49.28 70 THR A N 1
ATOM 520 C CA . THR A 1 70 ? -6.210 -9.007 -5.136 1.00 49.28 70 THR A CA 1
ATOM 521 C C . THR A 1 70 ? -5.635 -10.399 -5.398 1.00 49.28 70 THR A C 1
ATOM 523 O O . THR A 1 70 ? -4.462 -10.643 -5.119 1.00 49.28 70 THR A O 1
ATOM 526 N N . HIS A 1 71 ? -6.495 -11.305 -5.879 1.00 42.28 71 HIS A N 1
ATOM 527 C CA . HIS A 1 71 ? -6.109 -12.500 -6.640 1.00 42.28 71 HIS A CA 1
ATOM 528 C C . HIS A 1 71 ? -6.192 -12.176 -8.131 1.00 42.28 71 HIS A C 1
ATOM 530 O O . HIS A 1 71 ? -7.143 -11.448 -8.501 1.00 42.28 71 HIS A O 1
#

pLDDT: mean 83.53, std 9.46, range [42.28, 92.12]

Radius of gyration: 11.14 Å; chains: 1; bounding box: 28×23×25 Å